Protein AF-A0A527D011-F1 (afdb_monomer_lite)

Secondary structure (DSSP, 8-state):
-HHHHHHHHS--TT--SSTTSPPSS-----TTSPSS-PPPPHHHHHHHHHHHHHHHTTSSSGGGSPP-

Foldseek 3Di:
DVVVVCCVPDPDLVDDPDPPDPRPDDDDPDPPPDDPPDDDDVVVVVVVVVVVVVVVCVCPDVVPDDDD

Sequence (68 aa):
IQRRLADSKQGDPNTRKYLSEPPVQYRVAAGTAPQNELGEDEYKKERRLKKEAQGKKGSGWFDWMPSL

pLDDT: mean 71.13, std 8.01, range [55.88, 84.56]

Structure (mmCIF, N/CA/C/O backbone):
data_AF-A0A527D011-F1
#
_entry.id   AF-A0A527D011-F1
#
loop_
_atom_site.group_PDB
_atom_site.id
_atom_site.type_symbol
_atom_site.label_atom_id
_atom_site.label_alt_id
_atom_site.label_comp_id
_atom_site.label_asym_id
_atom_site.label_entity_id
_atom_site.label_seq_id
_atom_site.pdbx_PDB_ins_code
_atom_site.Cartn_x
_atom_site.Cartn_y
_atom_site.Cartn_z
_atom_site.occupancy
_atom_site.B_iso_or_equiv
_atom_site.auth_seq_id
_atom_site.auth_comp_id
_atom_site.auth_asym_id
_atom_site.auth_atom_id
_atom_site.pdbx_PDB_model_num
ATOM 1 N N . ILE A 1 1 ? -34.230 3.491 23.643 1.00 63.53 1 ILE A N 1
ATOM 2 C CA . ILE A 1 1 ? -33.350 4.190 24.621 1.00 63.53 1 ILE A CA 1
ATOM 3 C C . ILE A 1 1 ? -32.030 3.441 24.817 1.00 63.53 1 ILE A C 1
ATOM 5 O O . ILE A 1 1 ? -30.987 4.067 24.693 1.00 63.53 1 ILE A O 1
ATOM 9 N N . GLN A 1 2 ? -32.048 2.117 25.009 1.00 71.94 2 GLN A N 1
ATOM 10 C CA . GLN A 1 2 ? -30.835 1.307 25.221 1.00 71.94 2 GLN A CA 1
ATOM 11 C C . GLN A 1 2 ? -29.770 1.429 24.114 1.00 71.94 2 GLN A C 1
ATOM 13 O O . GLN A 1 2 ? -28.599 1.595 24.434 1.00 71.94 2 GLN A O 1
ATOM 18 N N . ARG A 1 3 ? -30.166 1.470 22.832 1.00 66.00 3 ARG A N 1
ATOM 19 C CA . ARG A 1 3 ? -29.238 1.676 21.699 1.00 66.00 3 ARG A CA 1
ATOM 20 C C . ARG A 1 3 ? -28.412 2.965 21.824 1.00 66.00 3 ARG A C 1
ATOM 22 O O . ARG A 1 3 ? -27.203 2.941 21.669 1.00 66.00 3 ARG A O 1
ATOM 29 N N . ARG A 1 4 ? -29.059 4.068 22.224 1.00 64.50 4 ARG A N 1
ATOM 30 C CA . ARG A 1 4 ? -28.410 5.377 22.418 1.00 64.50 4 ARG A CA 1
ATOM 31 C C . ARG A 1 4 ? -27.400 5.383 23.573 1.00 64.50 4 ARG A C 1
ATOM 33 O O . ARG A 1 4 ? -26.411 6.101 23.504 1.00 64.50 4 ARG A O 1
ATOM 40 N N . LEU A 1 5 ? -27.658 4.612 24.633 1.00 66.94 5 LEU A N 1
ATOM 41 C CA . LEU A 1 5 ? -26.740 4.480 25.771 1.00 66.94 5 LEU A CA 1
ATOM 42 C C . LEU A 1 5 ? -25.513 3.629 25.417 1.00 66.94 5 LEU A C 1
ATOM 44 O O . LEU A 1 5 ? -24.416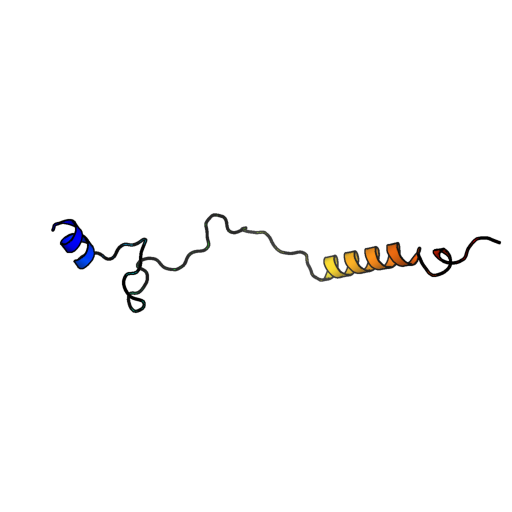 3.954 25.866 1.00 66.94 5 LEU A O 1
ATOM 48 N N . ALA A 1 6 ? -25.679 2.595 24.587 1.00 63.91 6 ALA A N 1
ATOM 49 C CA . ALA A 1 6 ? -24.569 1.788 24.083 1.00 63.91 6 ALA A CA 1
ATOM 50 C C . ALA A 1 6 ? -23.618 2.626 23.208 1.00 63.91 6 ALA A C 1
ATOM 52 O O . ALA A 1 6 ? -22.425 2.679 23.498 1.00 63.91 6 ALA A O 1
ATOM 53 N N . ASP A 1 7 ? -24.169 3.391 22.258 1.00 61.03 7 ASP A N 1
ATOM 54 C CA . ASP A 1 7 ? -23.394 4.265 21.361 1.00 61.03 7 ASP A CA 1
ATOM 55 C C . ASP A 1 7 ? -22.604 5.358 22.111 1.00 61.03 7 ASP A C 1
ATOM 57 O O . ASP A 1 7 ? -21.575 5.827 21.636 1.00 61.03 7 ASP A O 1
ATOM 61 N N . SER A 1 8 ? -23.089 5.809 23.278 1.00 64.31 8 SER A N 1
ATOM 62 C CA . SER A 1 8 ? -22.417 6.851 24.077 1.00 64.31 8 SER A CA 1
ATOM 63 C C . SER A 1 8 ? -21.216 6.359 24.885 1.00 64.31 8 SER A C 1
ATOM 65 O O . SER A 1 8 ? -20.349 7.160 25.226 1.00 64.31 8 SER A O 1
ATOM 67 N N . LYS A 1 9 ? -21.179 5.069 25.237 1.00 63.34 9 LYS A N 1
ATOM 68 C CA . LYS A 1 9 ? -20.136 4.499 26.103 1.00 63.34 9 LYS A CA 1
ATOM 69 C C . LYS A 1 9 ? -19.040 3.799 25.315 1.00 63.34 9 LYS A C 1
ATOM 71 O O . LYS A 1 9 ? -17.916 3.705 25.798 1.00 63.34 9 LYS A O 1
ATOM 76 N N . GLN A 1 10 ? -19.373 3.293 24.134 1.00 61.72 10 GLN A N 1
ATOM 77 C CA . GLN A 1 10 ? -18.484 2.481 23.327 1.00 61.72 10 GLN A CA 1
ATOM 78 C C . GLN A 1 10 ? -18.710 2.874 21.870 1.00 61.72 10 GLN A C 1
ATOM 80 O O . GLN A 1 10 ? -19.748 2.558 21.295 1.00 61.72 10 GLN A O 1
ATOM 85 N N . GLY A 1 11 ? -17.770 3.636 21.305 1.00 61.78 11 GLY A N 1
ATOM 86 C CA . GLY A 1 11 ? -17.795 3.972 19.883 1.00 61.78 11 GLY A CA 1
ATOM 87 C C . GLY A 1 11 ? -17.860 2.699 19.038 1.00 61.78 11 GLY A C 1
ATOM 88 O O . GLY A 1 11 ? -17.286 1.672 19.410 1.00 61.78 11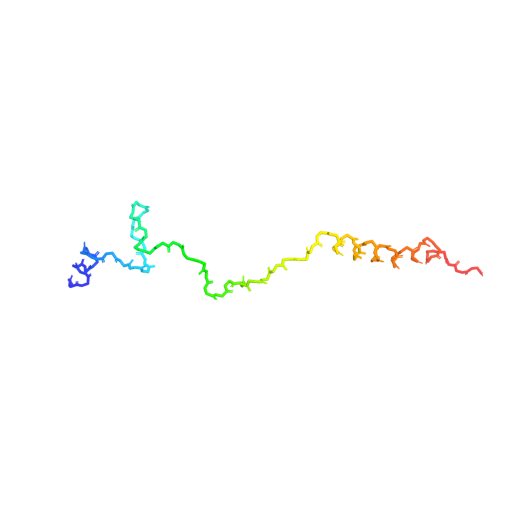 GLY A O 1
ATOM 89 N N . ASP A 1 12 ? -18.587 2.754 17.926 1.00 63.66 12 ASP A N 1
ATOM 90 C CA . ASP A 1 12 ? -18.704 1.620 17.017 1.00 63.66 12 ASP A CA 1
ATOM 91 C C . ASP A 1 12 ? -17.337 1.369 16.346 1.00 63.66 12 ASP A C 1
ATOM 93 O O . ASP A 1 12 ? -16.799 2.264 15.689 1.00 63.66 12 ASP A O 1
ATOM 97 N N . PRO A 1 13 ? -16.735 0.175 16.491 1.00 64.44 13 PRO A N 1
ATOM 98 C CA . PRO A 1 13 ? -15.464 -0.144 15.847 1.00 64.44 13 PRO A CA 1
ATOM 99 C C . PRO A 1 13 ? -15.534 -0.103 14.312 1.00 64.44 13 PRO A C 1
ATOM 101 O O . PRO A 1 13 ? -14.495 0.047 13.672 1.00 64.44 13 PRO A O 1
ATOM 104 N N . ASN A 1 14 ? -16.731 -0.200 13.721 1.00 64.31 14 ASN A N 1
ATOM 105 C CA . ASN A 1 14 ? -16.931 -0.162 12.274 1.00 64.31 14 ASN A CA 1
ATOM 106 C C . ASN A 1 14 ? -17.297 1.229 11.738 1.00 64.31 14 ASN A C 1
ATOM 108 O O . ASN A 1 14 ? -17.125 1.475 10.542 1.00 64.31 14 ASN A O 1
ATOM 112 N N . THR A 1 15 ? -17.805 2.145 12.573 1.00 64.31 15 THR A N 1
ATOM 113 C CA . THR A 1 15 ? -18.263 3.467 12.119 1.00 64.31 15 THR A CA 1
ATOM 114 C C . THR A 1 15 ? -17.781 4.590 13.036 1.00 64.31 15 THR A C 1
ATOM 116 O O . THR A 1 15 ? -17.960 4.570 14.249 1.00 64.31 15 THR A O 1
ATOM 119 N N . ARG A 1 16 ? -17.146 5.613 12.447 1.00 69.81 16 ARG A N 1
ATOM 120 C CA . ARG A 1 16 ? -16.681 6.802 13.182 1.00 69.81 16 ARG A CA 1
ATOM 121 C C . ARG A 1 16 ? -17.808 7.824 13.239 1.00 69.81 16 ARG A C 1
ATOM 123 O O . ARG A 1 16 ? -18.377 8.158 12.199 1.00 69.81 16 ARG A O 1
ATOM 130 N N . LYS A 1 17 ? -18.099 8.348 14.432 1.00 70.12 17 LYS A N 1
ATOM 131 C CA . LYS A 1 17 ? -19.139 9.364 14.627 1.00 70.12 17 LYS A CA 1
ATOM 132 C C . LYS A 1 17 ? -18.595 10.778 14.424 1.00 70.12 17 LYS A C 1
ATOM 134 O O . LYS A 1 17 ? -19.281 11.606 13.828 1.00 70.12 17 LYS A O 1
ATOM 139 N N . TYR A 1 18 ? -17.360 11.043 14.861 1.00 70.94 18 TYR A N 1
ATOM 140 C CA . TYR A 1 18 ? -16.666 12.318 14.639 1.00 70.94 18 TYR A CA 1
ATOM 141 C C . TYR A 1 18 ? -15.254 12.107 14.060 1.00 70.94 18 TYR A C 1
ATOM 143 O O . TYR A 1 18 ? -14.588 11.119 14.357 1.00 70.94 18 TYR A O 1
ATOM 151 N N . LEU A 1 19 ? -14.758 13.054 1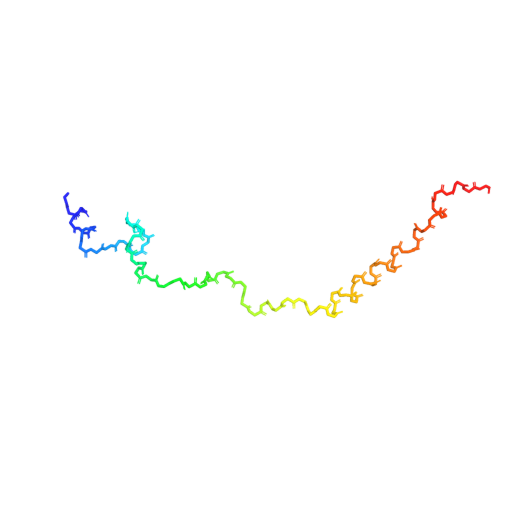3.246 1.00 71.19 19 LEU A N 1
ATOM 152 C CA . LEU A 1 19 ? -13.408 12.978 12.649 1.00 71.19 19 LEU A CA 1
ATOM 153 C C . LEU A 1 19 ? -12.262 13.093 13.671 1.00 71.19 19 LEU A C 1
ATOM 155 O O . LEU A 1 19 ? -11.131 12.724 13.358 1.00 71.19 19 LEU A O 1
ATOM 159 N N . SER A 1 20 ? -12.546 13.601 14.870 1.00 74.31 20 SER A N 1
ATOM 160 C CA . SER A 1 20 ? -11.602 13.727 15.985 1.00 74.31 20 SER A CA 1
ATOM 161 C C . SER A 1 20 ? -11.421 12.434 16.784 1.00 74.31 20 SER A C 1
ATOM 163 O O . SER A 1 20 ? -10.458 12.316 17.536 1.00 74.31 20 SER A O 1
ATOM 165 N N . GLU A 1 21 ? -12.322 11.463 16.639 1.00 68.06 21 GLU A N 1
ATOM 166 C CA . GLU A 1 21 ? -12.230 10.191 17.353 1.00 68.06 21 GLU A CA 1
ATOM 167 C C . GLU A 1 21 ? -11.199 9.305 16.648 1.00 68.06 21 GLU A C 1
ATOM 169 O O . GLU A 1 21 ? -11.392 8.995 15.465 1.00 68.06 21 GLU A O 1
ATOM 174 N N . PRO A 1 22 ? -10.095 8.894 17.301 1.00 65.69 22 PRO A N 1
ATOM 175 C CA . PRO A 1 22 ? -9.142 7.981 16.685 1.00 65.69 22 PRO A CA 1
ATOM 176 C C . PRO A 1 22 ? -9.868 6.678 16.324 1.00 65.69 22 PRO A C 1
ATOM 178 O O . PRO A 1 22 ? -10.748 6.239 17.069 1.00 65.69 22 PRO A O 1
ATOM 181 N N . PRO A 1 23 ? -9.560 6.062 15.171 1.00 68.38 23 PRO A N 1
ATOM 182 C CA . PRO A 1 23 ? -10.154 4.776 14.862 1.00 68.38 23 PRO A CA 1
ATOM 183 C C . PRO A 1 23 ? -9.697 3.790 15.944 1.00 68.38 23 PRO A C 1
ATOM 185 O O . PRO A 1 23 ? -8.519 3.752 16.294 1.00 68.38 23 PRO A O 1
ATOM 188 N N . VAL A 1 24 ? -10.637 3.021 16.498 1.00 70.12 24 VAL A N 1
ATOM 189 C CA . VAL A 1 24 ? -10.352 2.048 17.572 1.00 70.12 24 VAL A CA 1
ATOM 190 C C . VAL A 1 24 ? -9.305 1.024 17.113 1.00 70.12 24 VAL A C 1
ATOM 192 O O . VAL A 1 24 ? -8.545 0.485 17.912 1.00 70.12 24 VAL A O 1
ATOM 195 N N . GLN A 1 25 ? -9.249 0.788 15.803 1.00 69.62 25 GLN A N 1
ATOM 196 C CA . GLN A 1 25 ? -8.290 -0.075 15.137 1.00 69.62 25 GLN A CA 1
ATOM 197 C C . GLN A 1 25 ? -7.347 0.768 14.276 1.00 69.62 25 GLN A C 1
ATOM 199 O O . GLN A 1 25 ? -7.770 1.676 13.556 1.00 69.62 25 GLN A O 1
ATOM 204 N N . TYR A 1 2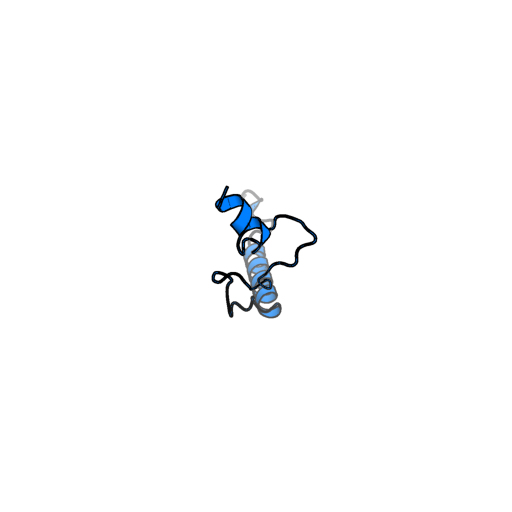6 ? -6.058 0.438 14.310 1.00 69.94 26 TYR A N 1
ATOM 205 C CA . TYR A 1 26 ? -5.097 0.989 13.362 1.00 69.94 26 TYR A CA 1
ATOM 206 C C . TYR A 1 26 ? -5.456 0.570 11.933 1.00 69.94 26 TYR A C 1
ATOM 208 O O . TYR A 1 26 ? -6.029 -0.496 11.706 1.00 69.94 26 TYR A O 1
ATOM 216 N N . ARG A 1 27 ? -5.089 1.400 10.949 1.00 72.19 27 ARG A N 1
ATOM 217 C CA . ARG A 1 27 ? -5.171 0.983 9.547 1.00 72.19 27 ARG A CA 1
ATOM 218 C C . ARG A 1 27 ? -4.278 -0.233 9.340 1.00 72.19 27 ARG A C 1
ATOM 220 O O . ARG A 1 27 ? -3.079 -0.174 9.592 1.00 72.19 27 ARG A O 1
ATOM 227 N N . VAL A 1 28 ? -4.878 -1.294 8.828 1.00 78.38 28 VAL A N 1
ATOM 228 C CA . VAL A 1 28 ? -4.194 -2.500 8.373 1.00 78.38 28 VAL A CA 1
ATOM 229 C C . VAL A 1 28 ? -4.352 -2.618 6.863 1.00 78.38 28 VAL A C 1
ATOM 231 O O . VAL A 1 28 ? -5.297 -2.071 6.286 1.00 78.38 28 VAL A O 1
ATOM 234 N N . ALA A 1 29 ? -3.419 -3.308 6.210 1.00 80.00 29 ALA A N 1
ATOM 235 C CA . ALA A 1 29 ? -3.605 -3.686 4.816 1.00 80.00 29 ALA A CA 1
ATOM 236 C C . ALA A 1 29 ? -4.872 -4.547 4.690 1.00 80.00 29 ALA A C 1
ATOM 238 O O . ALA A 1 29 ? -5.170 -5.357 5.570 1.00 80.00 29 ALA A O 1
ATOM 239 N N . ALA A 1 30 ? -5.627 -4.368 3.606 1.00 81.75 30 ALA A N 1
ATOM 240 C CA . ALA A 1 30 ? -6.761 -5.238 3.321 1.00 81.75 30 ALA A CA 1
ATOM 241 C C . ALA A 1 30 ? -6.272 -6.691 3.201 1.00 81.75 30 ALA A C 1
ATOM 243 O O . ALA A 1 30 ? -5.224 -6.936 2.609 1.00 81.75 30 ALA A O 1
ATOM 244 N N . GLY A 1 31 ? -7.033 -7.661 3.716 1.00 82.44 31 GLY A N 1
ATOM 245 C CA . GLY A 1 31 ? -6.658 -9.082 3.622 1.00 82.44 31 GLY A CA 1
ATOM 246 C C . GLY A 1 31 ? -6.556 -9.59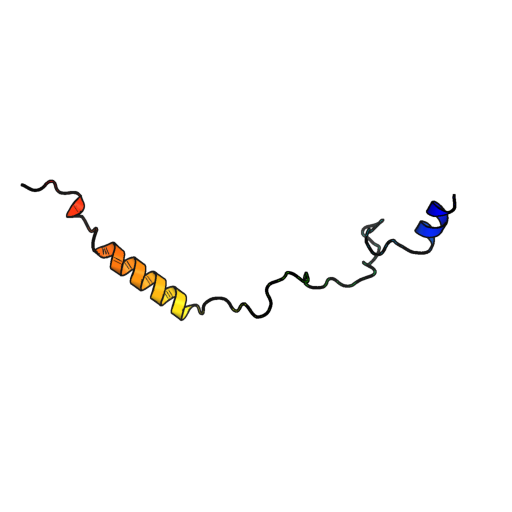8 2.181 1.00 82.44 31 GLY A C 1
ATOM 247 O O . GLY A 1 31 ? -5.895 -10.595 1.924 1.00 82.44 31 GLY A O 1
ATOM 248 N N . THR A 1 32 ? -7.180 -8.894 1.237 1.00 83.44 32 THR A N 1
ATOM 249 C CA . THR A 1 32 ? -7.113 -9.153 -0.205 1.00 83.44 32 THR A CA 1
ATOM 250 C C . THR A 1 32 ? -5.986 -8.394 -0.904 1.00 83.44 32 THR A C 1
ATOM 252 O O . THR A 1 32 ? -5.901 -8.438 -2.128 1.00 83.44 32 THR A O 1
ATOM 255 N N . ALA A 1 33 ? -5.169 -7.628 -0.175 1.00 81.12 33 ALA A N 1
ATOM 256 C CA . ALA A 1 33 ? -4.041 -6.937 -0.778 1.00 81.12 33 ALA A CA 1
ATOM 257 C C . ALA A 1 33 ? -3.022 -7.981 -1.265 1.00 81.12 33 ALA A C 1
ATOM 259 O O . ALA A 1 33 ? -2.681 -8.879 -0.489 1.00 81.12 33 ALA A O 1
ATOM 260 N N . PRO A 1 34 ? -2.529 -7.873 -2.511 1.00 80.44 34 PRO A N 1
ATOM 261 C CA . PRO A 1 34 ? -1.530 -8.795 -3.027 1.00 80.44 34 PRO A CA 1
ATOM 262 C C . PRO A 1 34 ? -0.281 -8.739 -2.145 1.00 80.44 34 PRO A C 1
ATOM 264 O O . PRO A 1 34 ? 0.332 -7.687 -1.961 1.00 80.44 34 PRO A O 1
ATOM 267 N N . GLN A 1 35 ? 0.061 -9.878 -1.551 1.00 81.81 35 GLN A N 1
ATOM 268 C CA . GLN A 1 35 ? 1.263 -10.051 -0.743 1.00 81.81 35 GLN A CA 1
ATOM 269 C C . GLN A 1 35 ? 2.314 -10.754 -1.590 1.00 81.81 35 GLN A C 1
ATOM 271 O O . GLN A 1 35 ? 2.009 -11.727 -2.274 1.00 81.81 35 GLN A O 1
ATOM 276 N N . ASN A 1 36 ? 3.561 -10.296 -1.507 1.00 77.00 36 ASN A N 1
ATOM 277 C CA . ASN A 1 36 ? 4.699 -10.870 -2.238 1.00 77.00 36 ASN A CA 1
ATOM 278 C C . ASN A 1 36 ? 4.631 -10.747 -3.774 1.00 77.00 36 ASN A C 1
ATOM 280 O O . ASN A 1 36 ? 5.437 -11.362 -4.469 1.00 77.00 36 ASN A O 1
ATOM 284 N N . GLU A 1 37 ? 3.730 -9.927 -4.319 1.00 76.06 37 GLU A N 1
ATOM 285 C CA . GLU A 1 37 ? 3.757 -9.549 -5.734 1.00 76.06 37 GLU A CA 1
ATOM 286 C C . GLU A 1 37 ? 4.775 -8.425 -5.942 1.00 76.06 37 GLU A C 1
ATOM 288 O O . GLU A 1 37 ? 4.456 -7.236 -5.911 1.00 76.06 37 GLU A O 1
ATOM 293 N N . LEU A 1 38 ? 6.041 -8.805 -6.109 1.00 73.25 38 LEU A N 1
ATOM 294 C CA . LEU A 1 38 ? 7.068 -7.863 -6.531 1.00 73.25 38 LEU A CA 1
ATOM 295 C C . LEU A 1 38 ? 6.857 -7.558 -8.020 1.00 73.25 38 LEU A C 1
ATOM 297 O O . LEU A 1 38 ? 6.788 -8.478 -8.837 1.00 73.25 38 LEU A O 1
ATOM 301 N N . GLY A 1 39 ? 6.738 -6.275 -8.368 1.00 76.38 39 GLY A N 1
ATOM 302 C CA . GLY A 1 39 ? 6.618 -5.845 -9.762 1.00 76.38 39 GLY A CA 1
ATOM 303 C C . GLY A 1 39 ? 7.794 -6.313 -10.630 1.00 76.38 39 GLY A C 1
ATOM 304 O O . GLY A 1 39 ? 8.836 -6.745 -10.133 1.00 76.38 39 GLY A O 1
ATOM 305 N N . GLU A 1 40 ? 7.639 -6.225 -11.952 1.00 7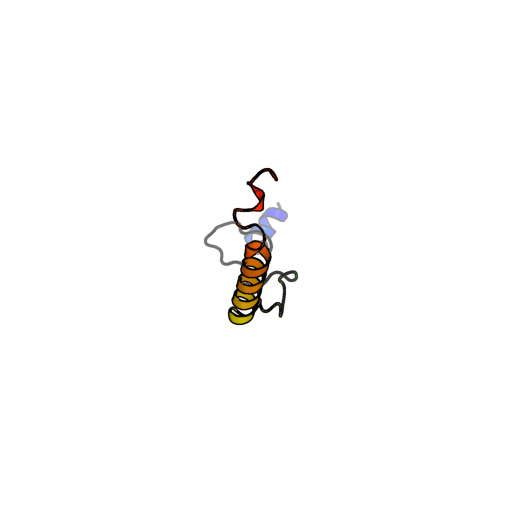8.25 40 GLU A N 1
ATOM 306 C CA . GLU A 1 40 ? 8.740 -6.530 -12.869 1.00 78.25 40 GLU A CA 1
ATOM 307 C C . GLU A 1 40 ? 9.908 -5.559 -12.654 1.00 78.25 40 GLU A C 1
ATOM 309 O O . GLU A 1 40 ? 9.721 -4.343 -12.645 1.00 78.25 40 GLU A O 1
ATOM 314 N N . ASP A 1 41 ? 11.116 -6.111 -12.536 1.00 82.25 41 ASP A N 1
ATOM 315 C CA . ASP A 1 41 ? 12.354 -5.335 -12.511 1.00 82.25 41 ASP A CA 1
ATOM 316 C C . ASP A 1 41 ? 12.463 -4.446 -13.762 1.00 82.25 41 ASP A C 1
ATOM 318 O O . ASP A 1 41 ? 12.171 -4.887 -14.885 1.00 82.25 41 ASP A O 1
ATOM 322 N N . GLU A 1 42 ? 12.904 -3.201 -13.577 1.00 75.44 42 GLU A N 1
ATOM 323 C CA . GLU A 1 42 ? 12.944 -2.190 -14.636 1.00 75.44 42 GLU A CA 1
ATOM 324 C C . GLU A 1 42 ? 13.775 -2.665 -15.831 1.00 75.44 42 GLU A C 1
ATOM 326 O O . GLU A 1 42 ? 13.369 -2.491 -16.982 1.00 75.44 42 GLU A O 1
ATOM 331 N N . TYR A 1 43 ? 14.860 -3.401 -15.576 1.00 76.94 43 TYR A N 1
ATOM 332 C CA . TYR A 1 43 ? 15.682 -3.987 -16.633 1.00 76.94 43 TYR A CA 1
ATOM 333 C C . TYR A 1 43 ? 14.898 -4.961 -17.531 1.00 76.94 43 TYR A C 1
ATOM 335 O O . TYR A 1 43 ? 15.034 -4.956 -18.760 1.00 76.94 43 TYR A O 1
ATOM 343 N N . LYS A 1 44 ? 14.042 -5.809 -16.945 1.00 82.62 44 LYS A N 1
ATOM 344 C CA . LYS A 1 44 ? 13.223 -6.767 -17.707 1.00 82.62 44 LYS A CA 1
ATOM 345 C C . LYS A 1 44 ? 12.152 -6.042 -18.518 1.00 82.62 44 LYS A C 1
ATOM 347 O O . LYS A 1 44 ? 11.933 -6.395 -19.682 1.00 82.62 44 LYS A O 1
ATOM 352 N N . LYS A 1 45 ? 11.557 -4.995 -17.944 1.00 82.56 45 LYS A N 1
ATOM 353 C CA . LYS A 1 45 ? 10.577 -4.134 -18.613 1.00 82.56 45 LYS A CA 1
ATOM 354 C C . LYS A 1 45 ? 11.184 -3.426 -19.823 1.00 82.56 45 LYS A C 1
ATOM 356 O O . LYS A 1 45 ? 10.620 -3.500 -20.913 1.00 82.56 45 LYS A O 1
ATOM 361 N N . GLU A 1 46 ? 12.361 -2.820 -19.678 1.00 79.19 46 GLU A N 1
ATOM 362 C CA . GLU A 1 46 ? 13.075 -2.178 -20.788 1.00 79.19 46 GLU A CA 1
ATOM 363 C C . GLU A 1 46 ? 13.430 -3.170 -21.897 1.00 79.19 46 GLU A C 1
ATOM 365 O O . GLU A 1 46 ? 13.237 -2.891 -23.083 1.00 79.19 46 GLU A O 1
ATOM 370 N N . ARG A 1 47 ? 13.910 -4.367 -21.536 1.00 84.56 47 ARG A N 1
ATOM 371 C CA . ARG A 1 47 ? 14.219 -5.424 -22.510 1.00 84.56 47 ARG A CA 1
ATOM 372 C C . ARG A 1 47 ? 12.973 -5.882 -23.265 1.00 84.56 47 ARG A C 1
ATOM 374 O O . ARG A 1 47 ? 13.064 -6.082 -24.478 1.00 84.56 47 ARG A O 1
ATOM 381 N N . ARG A 1 48 ? 11.829 -6.032 -22.589 1.00 83.56 48 ARG A N 1
ATOM 382 C CA . ARG A 1 48 ? 10.544 -6.357 -23.229 1.00 83.56 48 ARG A CA 1
ATOM 383 C C . ARG A 1 48 ? 10.111 -5.246 -24.183 1.00 83.56 48 ARG A C 1
ATOM 385 O O . ARG A 1 48 ? 9.894 -5.522 -25.360 1.00 83.56 48 ARG A O 1
ATOM 392 N N . LEU A 1 49 ? 10.091 -3.997 -23.718 1.00 83.75 49 LEU A N 1
ATOM 393 C CA . LEU A 1 49 ? 9.724 -2.834 -24.533 1.00 83.75 49 LEU A CA 1
ATOM 394 C C . LEU A 1 49 ? 10.633 -2.683 -25.760 1.00 83.75 49 LEU A C 1
ATOM 396 O O . LEU A 1 49 ? 10.156 -2.416 -26.860 1.00 83.75 49 LEU A O 1
ATOM 400 N N . LYS A 1 50 ? 11.942 -2.923 -25.611 1.00 81.50 50 LYS A N 1
ATOM 401 C CA . LYS A 1 50 ? 12.899 -2.887 -26.724 1.00 81.50 50 LYS A CA 1
ATOM 402 C C . LYS A 1 50 ? 12.649 -3.999 -27.744 1.00 81.50 50 LYS A C 1
ATOM 404 O O . LYS A 1 50 ? 12.742 -3.736 -28.942 1.00 81.50 50 LYS A O 1
ATOM 409 N N . LYS A 1 51 ? 12.320 -5.217 -27.299 1.00 82.44 51 LYS A N 1
ATOM 410 C CA . LYS A 1 51 ? 11.947 -6.331 -28.191 1.00 82.44 51 LYS A CA 1
ATOM 411 C C . LYS A 1 51 ? 10.648 -6.039 -28.943 1.00 82.44 51 LYS A C 1
ATOM 413 O O . LYS A 1 51 ? 10.597 -6.229 -30.152 1.00 82.44 51 LYS A O 1
ATOM 418 N N . GLU A 1 52 ? 9.631 -5.528 -28.256 1.00 79.19 52 GLU A N 1
ATOM 419 C CA . GLU A 1 52 ? 8.357 -5.133 -28.871 1.00 79.19 52 GLU A CA 1
ATOM 420 C C . GLU A 1 52 ? 8.543 -4.000 -29.886 1.00 79.19 52 GLU A C 1
ATOM 422 O O . GLU A 1 52 ? 7.999 -4.051 -30.988 1.00 79.19 52 GLU A O 1
ATOM 427 N N . ALA A 1 53 ? 9.372 -3.005 -29.557 1.00 75.00 53 ALA A N 1
ATOM 428 C CA . ALA A 1 53 ? 9.725 -1.937 -30.482 1.00 75.00 53 ALA A CA 1
ATOM 429 C C . ALA A 1 53 ? 10.485 -2.467 -31.706 1.00 75.00 53 ALA A C 1
ATOM 431 O O . ALA A 1 53 ? 10.237 -2.010 -32.815 1.00 75.00 53 ALA A O 1
ATOM 432 N N . GLN A 1 54 ? 11.388 -3.439 -31.539 1.00 69.00 54 GLN A N 1
ATOM 433 C CA . GLN A 1 54 ? 12.091 -4.076 -32.658 1.00 69.00 54 GLN A CA 1
ATOM 434 C C . GLN A 1 54 ? 11.158 -4.914 -33.542 1.00 69.00 54 GLN A C 1
ATOM 436 O O . GLN A 1 54 ? 11.262 -4.817 -34.760 1.00 69.00 54 GLN A O 1
ATOM 441 N N . GLY A 1 55 ? 10.211 -5.660 -32.965 1.00 62.84 55 GLY A N 1
ATOM 442 C CA . GLY A 1 55 ? 9.211 -6.418 -33.729 1.00 62.84 55 GLY A CA 1
ATOM 443 C C . GLY A 1 55 ? 8.290 -5.529 -34.573 1.00 62.84 55 GLY A C 1
ATOM 444 O O . GLY A 1 55 ? 7.868 -5.924 -35.654 1.00 62.84 55 GLY A O 1
ATOM 445 N N . LYS A 1 56 ? 8.045 -4.289 -34.131 1.00 59.88 56 LYS A N 1
ATOM 446 C CA . LYS A 1 56 ? 7.259 -3.288 -34.873 1.00 59.88 56 LYS A CA 1
ATOM 447 C C . LYS A 1 56 ? 8.055 -2.513 -35.931 1.00 59.88 56 LYS A C 1
ATOM 449 O O . LYS A 1 56 ? 7.447 -1.862 -36.774 1.00 59.88 56 LYS A O 1
ATOM 454 N N . LYS A 1 57 ? 9.394 -2.602 -35.951 1.00 56.94 57 LYS A N 1
ATOM 455 C CA . LYS A 1 57 ? 10.235 -1.962 -36.988 1.00 56.94 57 LYS A CA 1
ATOM 456 C C . LYS A 1 57 ? 10.132 -2.629 -38.367 1.00 56.94 57 LYS A C 1
ATOM 458 O O . LYS A 1 57 ? 10.643 -2.068 -39.329 1.00 56.94 57 LYS A O 1
ATOM 463 N N . GLY A 1 58 ? 9.473 -3.788 -38.469 1.00 55.88 58 GLY A N 1
ATOM 464 C CA . GLY A 1 58 ? 9.199 -4.473 -39.738 1.00 55.88 58 GLY A CA 1
ATOM 465 C C . GLY A 1 58 ? 8.029 -3.892 -40.541 1.00 55.88 58 GLY A C 1
ATOM 466 O O . GLY A 1 58 ? 7.936 -4.155 -41.730 1.00 55.88 58 GLY A O 1
ATOM 467 N N . SER A 1 59 ? 7.180 -3.058 -39.931 1.00 59.34 59 SER A N 1
ATOM 468 C CA . SER A 1 59 ? 6.079 -2.353 -40.612 1.00 59.34 59 SER A CA 1
ATOM 469 C C . SER A 1 59 ? 6.512 -0.946 -41.042 1.00 59.34 59 SER A C 1
ATOM 471 O O . SER A 1 59 ? 5.790 0.036 -40.887 1.00 59.34 59 SER A O 1
ATOM 473 N N . GLY A 1 60 ? 7.769 -0.810 -41.457 1.00 61.81 60 GLY A N 1
ATOM 474 C CA . GLY A 1 60 ? 8.333 0.466 -41.862 1.00 61.81 60 GLY A CA 1
ATOM 475 C C . GLY A 1 60 ? 7.979 0.739 -43.311 1.00 61.81 60 GLY A C 1
ATOM 476 O O . GLY A 1 60 ? 8.423 -0.034 -44.144 1.00 61.81 60 GLY A O 1
ATOM 477 N N . TRP A 1 61 ? 7.263 1.843 -43.558 1.00 62.50 61 TRP A N 1
ATOM 478 C CA . TRP A 1 61 ? 7.131 2.658 -44.787 1.00 62.50 61 TRP A CA 1
ATOM 479 C C . TRP A 1 61 ? 6.861 1.978 -46.150 1.00 62.50 61 TRP A C 1
ATOM 481 O O . TRP A 1 61 ? 6.099 2.522 -46.941 1.00 62.50 61 TRP A O 1
ATOM 491 N N . PHE A 1 62 ? 7.412 0.797 -46.416 1.00 66.06 62 PHE A N 1
ATOM 492 C CA . PHE A 1 62 ? 7.150 -0.073 -47.558 1.00 66.06 62 PHE A CA 1
ATOM 493 C C . PHE A 1 62 ? 5.750 -0.700 -47.551 1.00 66.06 62 PHE A C 1
ATOM 495 O O . PHE A 1 62 ? 5.248 -1.030 -48.616 1.00 66.06 62 PHE A O 1
ATOM 502 N N . ASP A 1 63 ? 5.098 -0.824 -46.390 1.00 64.00 63 ASP A N 1
ATOM 503 C CA . ASP A 1 63 ? 3.713 -1.329 -46.287 1.00 64.00 63 ASP A CA 1
ATOM 504 C C . ASP A 1 63 ? 2.673 -0.336 -46.851 1.00 64.00 63 ASP A C 1
ATOM 506 O O . ASP A 1 63 ? 1.547 -0.700 -47.169 1.00 64.00 63 ASP A O 1
ATOM 510 N N . TRP A 1 64 ? 3.051 0.938 -47.013 1.00 67.06 64 TRP A N 1
ATOM 511 C CA . TRP A 1 64 ? 2.186 1.978 -47.582 1.00 67.06 64 TRP A CA 1
ATOM 512 C C . TRP A 1 64 ? 2.373 2.168 -49.099 1.00 67.06 64 TRP A C 1
ATOM 514 O O . TRP A 1 64 ? 1.597 2.888 -49.727 1.00 67.06 64 TRP A O 1
ATOM 524 N N . MET A 1 65 ? 3.374 1.528 -49.720 1.00 70.50 65 MET A N 1
ATOM 525 C CA . MET A 1 65 ? 3.547 1.586 -51.175 1.00 70.50 65 MET A CA 1
ATOM 526 C C . MET A 1 65 ? 2.686 0.512 -51.854 1.00 70.50 65 MET A C 1
ATOM 528 O O . MET A 1 65 ? 2.911 -0.675 -51.615 1.00 70.50 65 MET A O 1
ATOM 532 N N . PRO A 1 66 ? 1.734 0.879 -52.733 1.00 68.31 66 PRO A N 1
ATOM 533 C CA . PRO A 1 66 ? 1.064 -0.107 -53.568 1.00 68.31 66 PRO A CA 1
ATOM 534 C C . PRO A 1 66 ? 2.102 -0.728 -54.515 1.00 68.31 66 PRO A C 1
ATOM 536 O O . PRO A 1 66 ? 2.875 -0.007 -55.149 1.00 68.31 66 PRO A O 1
ATOM 539 N N . SER A 1 67 ? 2.151 -2.062 -54.566 1.00 70.75 67 SER A N 1
ATOM 540 C CA . SER A 1 67 ? 3.063 -2.812 -55.436 1.00 70.75 67 SER A CA 1
ATOM 541 C C . SER A 1 67 ? 2.861 -2.406 -56.898 1.00 70.75 67 SER A C 1
ATOM 543 O O . SER A 1 67 ? 1.728 -2.456 -57.382 1.00 70.75 67 SER A O 1
ATOM 545 N N . LEU A 1 68 ? 3.947 -2.013 -57.568 1.00 56.75 68 LEU A N 1
ATOM 546 C CA . LEU A 1 68 ? 3.988 -1.749 -59.008 1.00 56.75 68 LEU A CA 1
ATOM 547 C C . LEU A 1 68 ? 4.102 -3.053 -59.806 1.00 56.75 68 LEU A C 1
ATOM 549 O O . LEU A 1 68 ? 4.860 -3.939 -59.345 1.00 56.75 68 LEU A O 1
#

Radius of gyration: 29.3 Å; chains: 1; bounding box: 49×25×85 Å